Protein AF-A0A0H3ZK52-F1 (afdb_monomer_lite)

pLDDT: mean 76.66, std 16.11, range [39.28, 94.0]

Radius of gyration: 15.72 Å; chains: 1; bounding box: 31×40×40 Å

Foldseek 3Di:
DDPDVVVVVVVVVVVVVVLVVQWDFLVVLCVLQVDHSVVLVVCVVVVPPLWDWDDDPPTITTRNVSSNVVNVVPPPPDPPDD

Organism: NCBI:txid212663

Sequence (82 aa):
MSQDPSRLSQHLKKAMITMQLTGCSAEEASSITGVSKRHLLRLHRDGDTRIISYQVGREVIFDKPNLIRMRDSFSPKKPTTH

Structure (mmCIF, N/CA/C/O backbone):
data_AF-A0A0H3ZK52-F1
#
_entry.id   AF-A0A0H3ZK52-F1
#
loop_
_atom_site.group_PDB
_atom_site.id
_atom_site.type_symbol
_atom_site.label_atom_id
_atom_site.label_alt_id
_atom_site.label_comp_id
_atom_site.label_asym_id
_atom_site.label_entity_id
_atom_site.label_seq_id
_atom_site.pdbx_PDB_ins_code
_atom_site.Cartn_x
_atom_site.Cartn_y
_atom_site.Cartn_z
_atom_site.occupancy
_atom_site.B_iso_or_equiv
_atom_site.auth_seq_id
_atom_site.auth_comp_id
_atom_site.auth_asym_id
_atom_site.auth_atom_id
_atom_site.pdbx_PDB_model_num
ATOM 1 N N . MET A 1 1 ? -11.399 -31.104 13.960 1.00 39.28 1 MET A N 1
ATOM 2 C CA . MET A 1 1 ? -10.437 -29.989 14.094 1.00 39.28 1 MET A CA 1
ATOM 3 C C . MET A 1 1 ? -11.223 -28.679 14.108 1.00 39.28 1 MET A C 1
ATOM 5 O O . MET A 1 1 ? -11.430 -28.100 13.051 1.00 39.28 1 MET A O 1
ATOM 9 N N . SER A 1 2 ? -11.742 -28.253 15.266 1.00 44.38 2 SER A N 1
ATOM 10 C CA . SER A 1 2 ? -12.419 -26.950 15.374 1.00 44.38 2 SER A CA 1
ATOM 11 C C . SER A 1 2 ? -11.369 -25.847 15.357 1.00 44.38 2 SER A C 1
ATOM 13 O O . SER A 1 2 ? -10.515 -25.802 16.241 1.00 44.38 2 SER A O 1
ATOM 15 N N . GLN A 1 3 ? -11.400 -24.981 14.343 1.00 50.25 3 GLN A N 1
ATOM 16 C CA . GLN A 1 3 ? -10.636 -23.741 14.383 1.00 50.25 3 GLN A CA 1
ATOM 17 C C . GLN A 1 3 ? -11.270 -22.837 15.434 1.00 50.25 3 GLN A C 1
ATOM 19 O O . GLN A 1 3 ? -12.372 -22.330 15.255 1.00 50.25 3 GLN A O 1
ATOM 24 N N . ASP A 1 4 ? -10.576 -22.708 16.558 1.00 54.09 4 ASP A N 1
ATOM 25 C CA . ASP A 1 4 ? -10.976 -21.886 17.688 1.00 54.09 4 ASP A CA 1
ATOM 26 C C . ASP A 1 4 ? -11.054 -20.406 17.242 1.00 54.09 4 ASP A C 1
ATOM 28 O O . ASP A 1 4 ? -10.017 -19.807 16.916 1.00 54.09 4 ASP A O 1
ATOM 32 N N . PRO A 1 5 ? -12.252 -19.79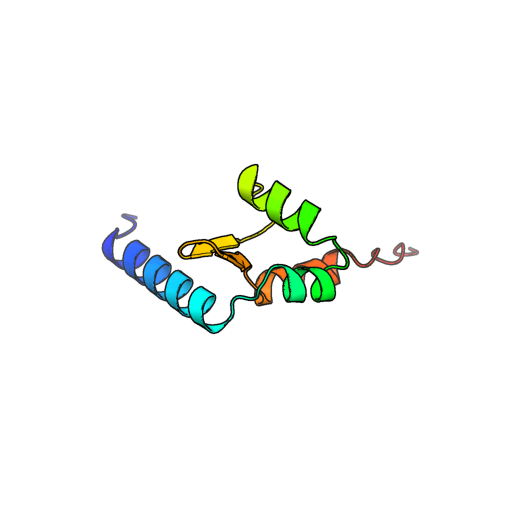3 17.170 1.00 54.44 5 PRO A N 1
ATOM 33 C CA . PRO A 1 5 ? -12.434 -18.442 16.623 1.00 54.44 5 PRO A CA 1
ATOM 34 C C . PRO A 1 5 ? -11.693 -17.378 17.449 1.00 54.44 5 PRO A C 1
ATOM 36 O O . PRO A 1 5 ? -11.297 -16.328 16.935 1.00 54.44 5 PRO A O 1
ATOM 39 N N . SER A 1 6 ? -11.424 -17.687 18.720 1.00 59.56 6 SER A N 1
ATOM 40 C CA . SER A 1 6 ? -10.635 -16.876 19.646 1.00 59.56 6 SER A CA 1
ATOM 41 C C . SER A 1 6 ? -9.204 -16.633 19.139 1.00 59.56 6 SER A C 1
ATOM 43 O O . SER A 1 6 ? -8.737 -15.489 19.117 1.00 59.56 6 SER A O 1
ATOM 45 N N . ARG A 1 7 ? -8.527 -17.673 18.633 1.00 58.09 7 ARG A N 1
ATOM 46 C CA . ARG A 1 7 ? -7.170 -17.588 18.071 1.00 58.09 7 ARG A CA 1
ATOM 47 C C . ARG A 1 7 ? -7.147 -16.847 16.742 1.00 58.09 7 ARG A C 1
ATOM 49 O O . ARG A 1 7 ? -6.223 -16.068 16.511 1.00 58.09 7 ARG A O 1
ATOM 56 N N . LEU A 1 8 ? -8.158 -17.039 15.893 1.00 56.78 8 LEU A N 1
ATOM 57 C CA . LEU A 1 8 ? -8.282 -16.310 14.626 1.00 56.78 8 LEU A CA 1
ATOM 58 C C . LEU A 1 8 ? -8.372 -14.792 14.875 1.00 56.78 8 LEU A C 1
ATOM 60 O O . LEU A 1 8 ? -7.699 -14.004 14.211 1.00 56.78 8 LEU A O 1
ATOM 64 N N . SER A 1 9 ? -9.121 -14.393 15.912 1.00 63.31 9 SER A N 1
ATOM 65 C CA . SER A 1 9 ? -9.297 -12.988 16.303 1.00 63.31 9 SER A CA 1
ATOM 66 C C . SER A 1 9 ? -8.006 -12.321 16.798 1.00 63.31 9 SER A C 1
ATOM 68 O O . SER A 1 9 ? -7.756 -11.156 16.491 1.00 63.31 9 SER A O 1
ATOM 70 N N . GLN A 1 10 ? -7.150 -13.048 17.526 1.00 69.62 10 GLN A N 1
ATOM 71 C CA . GLN A 1 10 ? -5.861 -12.525 17.990 1.00 69.62 10 GLN A CA 1
ATOM 72 C C . GLN A 1 10 ? -4.864 -12.356 16.844 1.00 69.62 10 GLN A C 1
ATOM 74 O O . GLN A 1 10 ? -4.156 -11.351 16.805 1.00 69.62 10 GLN A O 1
ATOM 79 N N . HIS A 1 11 ? -4.828 -13.296 15.895 1.00 69.62 11 HIS A N 1
ATOM 80 C CA . HIS A 1 11 ? -3.976 -13.177 14.711 1.00 69.62 11 HIS A CA 1
ATOM 81 C C . HIS A 1 11 ? -4.403 -12.000 13.832 1.00 69.62 11 HIS A C 1
ATOM 83 O O . HIS A 1 11 ? -3.544 -11.234 13.406 1.00 69.62 11 HIS A O 1
ATOM 89 N N . LEU A 1 12 ? -5.711 -11.801 13.640 1.00 63.94 12 LEU A N 1
ATOM 90 C CA . LEU A 1 12 ? -6.254 -10.636 12.936 1.00 63.94 12 LEU A CA 1
ATOM 91 C C . LEU A 1 12 ? -5.881 -9.325 13.635 1.00 63.94 12 LEU A C 1
ATOM 93 O O . LEU A 1 12 ? -5.336 -8.430 12.997 1.00 63.94 12 LEU A O 1
ATOM 97 N N . LYS A 1 13 ? -6.081 -9.225 14.957 1.00 68.31 13 LYS A N 1
ATOM 98 C CA . LYS A 1 13 ? -5.683 -8.036 15.733 1.00 68.31 13 LYS A CA 1
ATOM 99 C C . LYS A 1 13 ? -4.183 -7.761 15.638 1.00 68.31 13 LYS A C 1
ATOM 101 O O . LYS A 1 13 ? -3.785 -6.621 15.424 1.00 68.31 13 LYS A O 1
ATOM 106 N N . LYS A 1 14 ? -3.346 -8.793 15.765 1.00 68.12 14 LYS A N 1
ATOM 107 C CA . LYS A 1 14 ? -1.888 -8.660 15.657 1.00 68.12 14 LYS A CA 1
ATOM 108 C C . LYS A 1 14 ? -1.469 -8.220 14.254 1.00 68.12 14 LYS A C 1
ATOM 110 O O . LYS A 1 14 ? -0.645 -7.323 14.145 1.00 68.12 14 LYS A O 1
ATOM 115 N N . ALA A 1 15 ? -2.066 -8.792 13.208 1.00 64.19 15 ALA A N 1
ATOM 116 C CA . ALA A 1 15 ? -1.822 -8.397 11.823 1.00 64.19 15 ALA A CA 1
ATOM 117 C C . ALA A 1 15 ? -2.230 -6.939 11.567 1.00 64.19 15 ALA A C 1
ATOM 119 O O . ALA A 1 15 ? -1.455 -6.195 10.977 1.00 64.19 15 ALA A O 1
ATOM 120 N N . MET A 1 16 ? -3.380 -6.502 12.090 1.00 64.50 16 MET A N 1
ATOM 121 C CA . MET A 1 16 ? -3.809 -5.101 12.012 1.00 64.50 16 MET A CA 1
ATOM 122 C C . MET A 1 16 ? -2.828 -4.155 12.716 1.00 64.50 16 MET A C 1
ATOM 124 O O . MET A 1 16 ? -2.466 -3.132 12.147 1.00 64.50 16 MET A O 1
ATOM 128 N N . ILE A 1 17 ? -2.354 -4.504 13.919 1.00 65.25 17 ILE A N 1
ATOM 129 C CA . ILE A 1 17 ? -1.360 -3.703 14.657 1.00 65.25 17 ILE A CA 1
ATOM 130 C C . ILE A 1 17 ? -0.030 -3.655 13.901 1.00 65.25 17 ILE A C 1
ATOM 132 O O . ILE A 1 17 ? 0.559 -2.589 13.752 1.00 65.25 17 ILE A O 1
ATOM 136 N N . THR A 1 18 ? 0.453 -4.795 13.401 1.00 63.38 18 THR A N 1
ATOM 137 C CA . THR A 1 18 ? 1.688 -4.839 12.609 1.00 63.38 18 THR A CA 1
ATOM 138 C C . THR A 1 18 ? 1.553 -3.971 11.367 1.00 63.38 18 THR A C 1
ATOM 140 O O . THR A 1 18 ? 2.415 -3.135 11.141 1.00 63.38 18 THR A O 1
ATOM 143 N N . MET A 1 19 ? 0.444 -4.067 10.636 1.00 61.38 19 MET A N 1
ATOM 144 C CA . MET A 1 19 ? 0.202 -3.229 9.465 1.00 61.38 19 MET A CA 1
ATOM 145 C C . MET A 1 19 ? 0.061 -1.738 9.798 1.00 61.38 19 MET A C 1
ATOM 147 O O . MET A 1 19 ? 0.490 -0.918 8.999 1.00 61.38 19 MET A O 1
ATOM 151 N N . GLN A 1 20 ? -0.451 -1.365 10.975 1.00 64.81 20 GLN A N 1
ATOM 152 C CA . GLN A 1 20 ? -0.423 0.030 11.441 1.00 64.81 20 GLN A CA 1
ATOM 153 C C . GLN A 1 20 ? 0.989 0.547 11.718 1.00 64.81 20 GLN A C 1
ATOM 155 O O . GLN A 1 20 ? 1.252 1.726 11.509 1.00 64.81 20 GLN A O 1
ATOM 160 N N . LEU A 1 21 ? 1.897 -0.321 12.163 1.00 69.81 21 LEU A N 1
ATOM 161 C CA . LEU A 1 21 ? 3.283 0.041 12.470 1.00 69.81 21 LEU A CA 1
ATOM 162 C C . LEU A 1 21 ? 4.207 -0.035 11.251 1.00 69.81 21 LEU A C 1
ATOM 164 O O . LEU A 1 21 ? 5.219 0.659 11.203 1.00 69.81 21 LEU A O 1
ATOM 168 N N . THR A 1 22 ? 3.890 -0.896 10.284 1.00 78.31 22 THR A N 1
ATOM 169 C CA . THR A 1 22 ? 4.731 -1.151 9.108 1.00 78.31 22 THR A CA 1
ATOM 170 C C . THR A 1 22 ? 4.115 -0.669 7.807 1.00 78.31 22 THR A C 1
ATOM 172 O O . THR A 1 22 ? 4.753 -0.799 6.769 1.00 78.31 22 THR A O 1
ATOM 175 N N . GLY A 1 23 ? 2.884 -0.167 7.827 1.00 85.12 23 GLY A N 1
ATOM 176 C CA . GLY A 1 23 ? 2.192 0.323 6.648 1.00 85.12 23 GLY A CA 1
ATOM 177 C C . GLY A 1 23 ? 2.834 1.584 6.076 1.00 85.12 23 GLY A C 1
ATOM 178 O O . GLY A 1 23 ? 3.581 2.287 6.755 1.00 85.12 23 GLY A O 1
ATOM 179 N N . CYS A 1 24 ? 2.554 1.865 4.809 1.00 90.56 24 CYS A N 1
ATOM 180 C CA . CYS A 1 24 ? 3.067 3.035 4.112 1.00 90.56 24 CYS A CA 1
ATOM 181 C C . CYS A 1 24 ? 1.970 3.796 3.364 1.00 90.56 24 CYS A C 1
ATOM 183 O O . CYS A 1 24 ? 0.898 3.262 3.066 1.00 90.56 24 CYS A O 1
ATOM 185 N N . SER A 1 25 ? 2.246 5.065 3.064 1.00 93.00 25 SER A N 1
ATOM 186 C CA . SER A 1 25 ? 1.359 5.921 2.275 1.00 93.00 25 SER A CA 1
ATOM 187 C C . SER A 1 25 ? 1.344 5.516 0.798 1.00 93.00 25 SER A C 1
ATOM 189 O O . SER A 1 25 ? 2.221 4.793 0.317 1.00 93.00 25 SER A O 1
ATOM 191 N N . ALA A 1 26 ? 0.369 6.028 0.040 1.00 91.69 26 ALA A N 1
ATOM 192 C CA . ALA A 1 26 ? 0.313 5.835 -1.410 1.00 91.69 26 ALA A CA 1
ATOM 193 C C . ALA A 1 26 ? 1.582 6.358 -2.110 1.00 91.69 26 ALA A C 1
ATOM 195 O O . ALA A 1 26 ? 2.033 5.779 -3.098 1.00 91.69 26 ALA A O 1
ATOM 196 N N . GLU A 1 27 ? 2.162 7.444 -1.593 1.00 93.75 27 GLU A N 1
ATOM 197 C CA . GLU A 1 27 ? 3.435 8.022 -2.020 1.00 93.75 27 GLU A CA 1
ATOM 198 C C . GLU A 1 27 ? 4.566 7.004 -1.945 1.00 93.75 27 GLU A C 1
ATOM 200 O O . GLU A 1 27 ? 5.249 6.748 -2.934 1.00 93.75 27 GLU A O 1
ATOM 205 N N . GLU A 1 28 ? 4.758 6.424 -0.767 1.00 92.44 28 GLU A N 1
ATOM 206 C CA . GLU A 1 28 ? 5.851 5.501 -0.514 1.00 92.44 28 GLU A CA 1
ATOM 207 C C . GLU A 1 28 ? 5.621 4.164 -1.231 1.00 92.44 28 GLU A C 1
ATOM 209 O O . GLU A 1 28 ? 6.543 3.618 -1.836 1.00 92.44 28 GLU A O 1
ATOM 214 N N . ALA A 1 29 ? 4.378 3.679 -1.260 1.00 91.19 29 ALA A N 1
ATOM 215 C CA . ALA A 1 29 ? 3.985 2.511 -2.039 1.00 91.19 29 ALA A CA 1
ATOM 216 C C . ALA A 1 29 ? 4.297 2.677 -3.537 1.00 91.19 29 ALA A C 1
ATOM 218 O O . ALA A 1 29 ? 4.760 1.735 -4.188 1.00 91.19 29 ALA A O 1
ATOM 219 N N . SER A 1 30 ? 4.097 3.884 -4.076 1.00 92.19 30 SER A N 1
ATOM 220 C CA . SER A 1 30 ? 4.436 4.219 -5.461 1.00 92.19 30 SER A CA 1
ATOM 221 C C . SER A 1 30 ? 5.940 4.131 -5.714 1.00 92.19 30 SER A C 1
ATOM 223 O O . SER A 1 30 ? 6.354 3.509 -6.689 1.00 92.19 30 SER A O 1
ATOM 225 N N . SER A 1 31 ? 6.761 4.648 -4.798 1.00 91.44 31 SER A N 1
ATOM 226 C CA . SER A 1 31 ? 8.223 4.540 -4.879 1.00 91.44 31 SER A CA 1
ATOM 227 C C . SER A 1 31 ? 8.729 3.096 -4.780 1.00 91.44 31 SER A C 1
ATOM 229 O O . SER A 1 31 ? 9.708 2.745 -5.430 1.00 91.44 31 SER A O 1
ATOM 231 N N . ILE A 1 32 ? 8.071 2.242 -3.987 1.00 89.25 32 ILE A N 1
ATOM 232 C CA . ILE A 1 32 ? 8.462 0.830 -3.824 1.00 89.25 32 ILE A CA 1
ATOM 233 C C . ILE A 1 32 ? 8.129 0.010 -5.072 1.00 89.25 32 ILE A C 1
ATOM 235 O O . ILE A 1 32 ? 8.933 -0.813 -5.505 1.00 89.25 32 ILE A O 1
ATOM 239 N N . THR A 1 33 ? 6.933 0.205 -5.624 1.00 86.12 33 THR A N 1
ATOM 240 C CA . THR A 1 33 ? 6.397 -0.643 -6.700 1.00 86.12 33 THR A CA 1
ATOM 241 C C . THR A 1 33 ? 6.645 -0.097 -8.104 1.00 86.12 33 THR A C 1
ATOM 243 O O . THR A 1 33 ? 6.503 -0.839 -9.070 1.00 86.12 33 THR A O 1
ATOM 246 N N . GLY A 1 34 ? 6.958 1.195 -8.242 1.00 87.50 34 GLY A N 1
ATOM 247 C CA . GLY A 1 34 ? 6.987 1.901 -9.529 1.00 87.50 34 GLY A CA 1
ATOM 248 C C . GLY A 1 34 ? 5.595 2.172 -10.119 1.00 87.50 34 GLY A C 1
ATOM 249 O O . GLY A 1 34 ? 5.472 2.772 -11.186 1.00 87.50 34 GLY A O 1
ATOM 250 N N . VAL A 1 35 ? 4.527 1.754 -9.436 1.00 89.25 35 VAL A N 1
ATOM 251 C CA . VAL A 1 35 ? 3.140 1.964 -9.854 1.00 89.25 35 VAL A CA 1
ATOM 252 C C . VAL A 1 35 ? 2.682 3.348 -9.408 1.00 89.25 35 VAL A C 1
ATOM 254 O O . VAL A 1 35 ? 2.960 3.775 -8.291 1.00 89.25 35 VAL A O 1
ATOM 257 N N . SER A 1 36 ? 1.937 4.067 -10.249 1.00 92.75 36 SER A N 1
ATOM 258 C CA . SER A 1 36 ? 1.431 5.394 -9.874 1.00 92.75 36 SER A CA 1
ATOM 259 C C . SER A 1 36 ? 0.476 5.341 -8.673 1.00 92.75 36 SER A C 1
ATOM 261 O O . SER A 1 36 ? -0.379 4.455 -8.580 1.00 92.75 36 SER A O 1
ATOM 263 N N . LYS A 1 37 ? 0.531 6.361 -7.805 1.00 94.00 37 LYS A N 1
ATOM 264 C CA . LYS A 1 37 ? -0.391 6.510 -6.660 1.00 94.00 37 LYS A CA 1
ATOM 265 C C . LYS A 1 37 ? -1.861 6.372 -7.061 1.00 94.00 37 LYS A C 1
ATOM 267 O O . LYS A 1 37 ? -2.639 5.703 -6.390 1.00 94.00 37 LYS A O 1
ATOM 272 N N . ARG A 1 38 ? -2.247 6.979 -8.192 1.00 93.75 38 ARG A N 1
ATOM 273 C CA . ARG A 1 38 ? -3.620 6.918 -8.717 1.00 93.75 38 ARG A CA 1
ATOM 274 C C . ARG A 1 38 ? -4.053 5.482 -9.001 1.00 93.75 38 ARG A C 1
ATOM 276 O O . ARG A 1 38 ? -5.199 5.136 -8.734 1.00 93.75 38 ARG A O 1
ATOM 283 N N . HIS A 1 39 ? -3.156 4.668 -9.550 1.00 91.94 39 HIS A N 1
ATOM 284 C CA . HIS A 1 39 ? -3.443 3.269 -9.836 1.00 91.94 39 HIS A CA 1
ATOM 285 C C . HIS A 1 39 ? -3.528 2.444 -8.547 1.00 91.94 39 HIS A C 1
ATOM 287 O O . HIS A 1 39 ? -4.486 1.699 -8.389 1.00 91.94 39 HIS A O 1
ATOM 293 N N . LEU A 1 40 ? -2.622 2.658 -7.587 1.00 92.06 40 LEU A N 1
ATOM 294 C CA . LEU A 1 40 ? -2.676 2.005 -6.270 1.00 92.06 40 LEU A CA 1
ATOM 295 C C . LEU A 1 40 ? -3.993 2.293 -5.530 1.00 92.06 40 LEU A C 1
ATOM 297 O O . LEU A 1 40 ? -4.637 1.381 -5.019 1.00 92.06 40 LEU A O 1
ATOM 301 N N . LEU A 1 41 ? -4.440 3.552 -5.533 1.00 93.31 41 LEU A N 1
ATOM 302 C CA . LEU A 1 41 ? -5.720 3.940 -4.935 1.00 93.31 41 LEU A CA 1
ATOM 303 C C . LEU A 1 41 ? -6.924 3.354 -5.680 1.00 93.31 41 LEU A C 1
ATOM 305 O O . LEU A 1 41 ? -7.942 3.077 -5.052 1.00 93.31 41 LEU A O 1
ATOM 309 N N . ARG A 1 42 ? -6.836 3.178 -7.004 1.00 93.88 42 ARG A N 1
ATOM 310 C CA . ARG A 1 42 ? -7.877 2.489 -7.777 1.00 93.88 42 ARG A CA 1
ATOM 311 C C . ARG A 1 42 ? -7.942 1.011 -7.388 1.00 93.88 42 ARG A C 1
ATOM 313 O O . ARG A 1 42 ? -9.021 0.554 -7.055 1.00 93.88 42 ARG A O 1
ATOM 320 N N . LEU A 1 43 ? -6.805 0.316 -7.332 1.00 90.75 43 LEU A N 1
ATOM 321 C CA . LEU A 1 43 ? -6.742 -1.093 -6.925 1.00 90.75 43 LEU A CA 1
ATOM 322 C C . LEU A 1 43 ? -7.331 -1.316 -5.525 1.00 90.75 43 LEU A C 1
ATOM 324 O O . LEU A 1 43 ? -8.080 -2.266 -5.325 1.00 90.75 43 LEU A O 1
ATOM 328 N N . HIS A 1 44 ? -7.071 -0.401 -4.586 1.00 92.00 44 HIS A N 1
ATOM 329 C CA . HIS A 1 44 ? -7.718 -0.421 -3.273 1.00 92.00 44 HIS A CA 1
ATO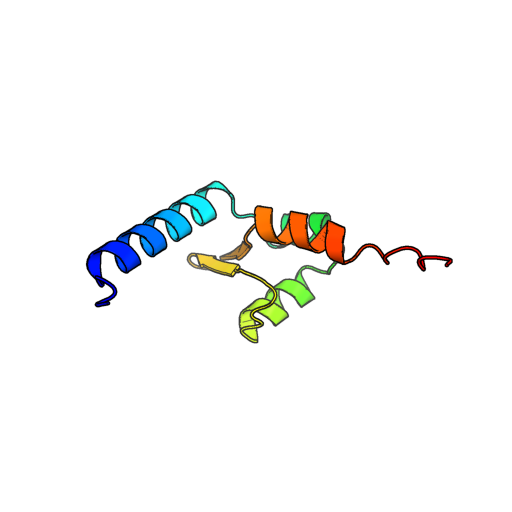M 330 C C . HIS A 1 44 ? -9.250 -0.301 -3.368 1.00 92.00 44 HIS A C 1
ATOM 332 O O . HIS A 1 44 ? -9.966 -1.099 -2.770 1.00 92.00 44 HIS A O 1
ATOM 338 N N . ARG A 1 45 ? -9.765 0.676 -4.130 1.00 91.38 45 ARG A N 1
ATOM 339 C CA . ARG A 1 45 ? -11.219 0.884 -4.302 1.00 91.38 45 ARG A CA 1
ATOM 340 C C . ARG A 1 45 ? -11.904 -0.291 -4.990 1.00 91.38 45 ARG A C 1
ATOM 342 O O . ARG A 1 45 ? -13.031 -0.615 -4.638 1.00 91.38 45 ARG A O 1
ATOM 349 N N . ASP A 1 46 ? -11.220 -0.903 -5.948 1.00 91.69 46 ASP A N 1
ATOM 350 C CA . ASP A 1 46 ? -11.711 -2.054 -6.703 1.00 91.69 46 ASP A CA 1
ATOM 351 C C . ASP A 1 46 ? -11.633 -3.354 -5.872 1.00 91.69 46 ASP A C 1
ATOM 353 O O . ASP A 1 46 ? -12.114 -4.396 -6.313 1.00 91.69 46 ASP A O 1
ATOM 357 N N . GLY A 1 47 ? -11.049 -3.306 -4.665 1.00 87.12 47 GLY A N 1
ATOM 358 C CA . GLY A 1 47 ? -10.907 -4.458 -3.776 1.00 87.12 47 GLY A CA 1
ATOM 359 C C . GLY A 1 47 ? -9.903 -5.494 -4.282 1.00 87.12 47 GLY A C 1
ATOM 360 O O . GLY A 1 47 ? -10.046 -6.680 -3.985 1.00 87.12 47 GLY A O 1
ATOM 361 N N . ASP A 1 48 ? -8.907 -5.074 -5.067 1.00 85.88 48 ASP A N 1
ATOM 362 C CA . ASP A 1 48 ? -7.931 -5.983 -5.661 1.00 85.88 48 ASP A CA 1
ATOM 363 C C . ASP A 1 48 ? -7.080 -6.655 -4.576 1.00 85.88 48 ASP A C 1
ATOM 365 O O . ASP A 1 48 ? -6.268 -6.026 -3.894 1.00 85.88 48 ASP A O 1
ATOM 369 N N . THR A 1 49 ? -7.237 -7.971 -4.445 1.00 81.94 49 THR A N 1
ATOM 370 C CA . THR A 1 49 ? -6.596 -8.766 -3.392 1.00 81.94 49 THR A CA 1
ATOM 371 C C . THR A 1 49 ? -5.084 -8.892 -3.555 1.00 81.94 49 THR A C 1
ATOM 373 O O . THR A 1 49 ? -4.417 -9.388 -2.648 1.00 81.94 49 THR A O 1
ATOM 376 N N . ARG A 1 50 ? -4.517 -8.484 -4.700 1.00 80.50 50 ARG A N 1
ATOM 377 C CA . ARG A 1 50 ? -3.062 -8.476 -4.907 1.00 80.50 50 ARG A CA 1
ATOM 378 C C . ARG A 1 50 ? -2.384 -7.392 -4.084 1.00 80.50 50 ARG A C 1
ATOM 380 O O . ARG A 1 50 ? -1.199 -7.528 -3.809 1.00 80.50 50 ARG A O 1
ATOM 387 N N . ILE A 1 51 ? -3.110 -6.340 -3.705 1.00 84.25 51 ILE A N 1
ATOM 388 C CA . ILE A 1 51 ? -2.584 -5.257 -2.879 1.00 84.25 51 ILE A CA 1
ATOM 389 C C . ILE A 1 51 ? -3.254 -5.293 -1.515 1.00 84.25 51 ILE A C 1
ATOM 391 O O . ILE A 1 51 ? -4.429 -4.971 -1.356 1.00 84.25 51 ILE A O 1
ATOM 395 N N . ILE A 1 52 ? -2.465 -5.621 -0.499 1.00 88.69 52 ILE A N 1
ATOM 396 C CA . ILE A 1 52 ? -2.929 -5.580 0.881 1.00 88.69 52 ILE A CA 1
ATOM 397 C C . ILE A 1 52 ? -2.945 -4.113 1.332 1.00 88.69 52 ILE A C 1
ATOM 399 O O . ILE A 1 52 ? -1.905 -3.462 1.432 1.00 88.69 52 ILE A O 1
ATOM 403 N N . SER A 1 53 ? -4.139 -3.574 1.564 1.00 89.75 53 SER A N 1
ATOM 404 C CA . SER A 1 53 ? -4.348 -2.174 1.945 1.00 89.75 53 SER A CA 1
ATOM 405 C C . SER A 1 53 ? -5.599 -2.012 2.805 1.00 89.75 53 SER A C 1
ATOM 407 O O . SER A 1 53 ? -6.493 -2.857 2.782 1.00 89.75 53 SER A O 1
ATOM 409 N N . TYR A 1 54 ? -5.666 -0.930 3.577 1.00 87.56 54 TYR A N 1
ATOM 410 C CA . TYR A 1 54 ? -6.807 -0.612 4.433 1.00 87.56 54 TYR A CA 1
ATOM 411 C C . TYR A 1 54 ? -6.975 0.898 4.593 1.00 87.56 54 TYR A C 1
ATOM 413 O O . TYR A 1 54 ? -6.026 1.670 4.453 1.00 87.56 54 TYR A O 1
ATOM 421 N N . GLN A 1 55 ? -8.201 1.320 4.886 1.00 88.19 55 GLN A N 1
ATOM 422 C CA . GLN A 1 55 ? -8.534 2.726 5.073 1.00 88.19 55 GLN A CA 1
ATOM 423 C C . GLN A 1 55 ? -8.415 3.125 6.550 1.00 88.19 55 GLN A C 1
ATOM 425 O O . GLN A 1 55 ? -8.977 2.469 7.428 1.00 88.19 55 GLN A O 1
ATOM 430 N N . VAL A 1 56 ? -7.717 4.231 6.817 1.00 85.81 56 VAL A N 1
ATOM 431 C CA . VAL A 1 56 ? -7.609 4.875 8.133 1.00 85.81 56 VAL A CA 1
ATOM 432 C C . VAL A 1 56 ? -8.104 6.310 8.002 1.00 85.81 56 VAL A C 1
ATOM 434 O O . VAL A 1 56 ? -7.409 7.194 7.504 1.00 85.81 56 VAL A O 1
ATOM 437 N N . GLY A 1 57 ? -9.351 6.552 8.410 1.00 86.88 57 GLY A N 1
ATOM 438 C CA . GLY A 1 57 ? -9.996 7.848 8.206 1.00 86.88 57 GLY A CA 1
ATOM 439 C C . GLY A 1 57 ? -10.097 8.197 6.717 1.00 86.88 57 GLY A C 1
ATOM 440 O O . GLY A 1 57 ? -10.852 7.565 5.977 1.00 86.88 57 GLY A O 1
ATOM 441 N N . ARG A 1 58 ? -9.350 9.217 6.277 1.00 87.69 58 ARG A N 1
ATOM 442 C CA . ARG A 1 58 ? -9.294 9.658 4.868 1.00 87.69 58 ARG A CA 1
ATOM 443 C C . ARG A 1 58 ? -8.098 9.099 4.097 1.00 87.69 58 ARG A C 1
ATOM 445 O O . ARG A 1 58 ? -8.019 9.302 2.889 1.00 87.69 58 ARG A O 1
ATOM 452 N N . GLU A 1 59 ? -7.185 8.423 4.781 1.00 88.00 59 GLU A N 1
ATOM 453 C CA . GLU A 1 59 ? -5.959 7.902 4.191 1.00 88.00 59 GLU A CA 1
ATOM 454 C C . GLU A 1 59 ? -6.091 6.412 3.888 1.00 88.00 59 GLU A C 1
ATOM 456 O O . GLU A 1 59 ? -6.815 5.677 4.563 1.00 88.00 59 GLU A O 1
ATOM 461 N N . VAL A 1 60 ? -5.381 5.968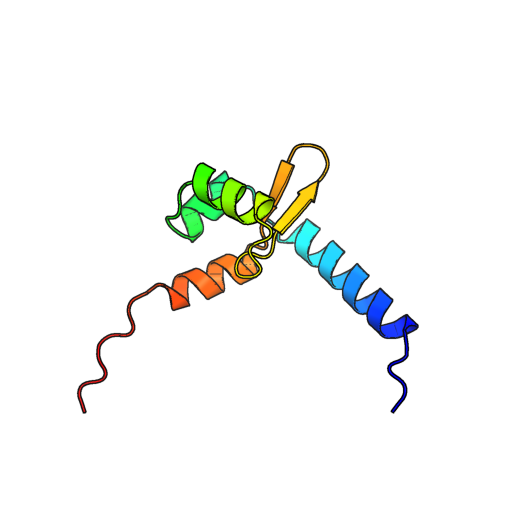 2.854 1.00 90.56 60 VAL A N 1
ATOM 462 C CA . VAL A 1 60 ? -5.232 4.549 2.525 1.00 90.56 60 VAL A CA 1
ATOM 463 C C . VAL A 1 60 ? -3.810 4.152 2.876 1.00 90.56 60 VAL A C 1
ATOM 465 O O . VAL A 1 60 ? -2.858 4.744 2.365 1.00 90.56 60 VAL A O 1
ATOM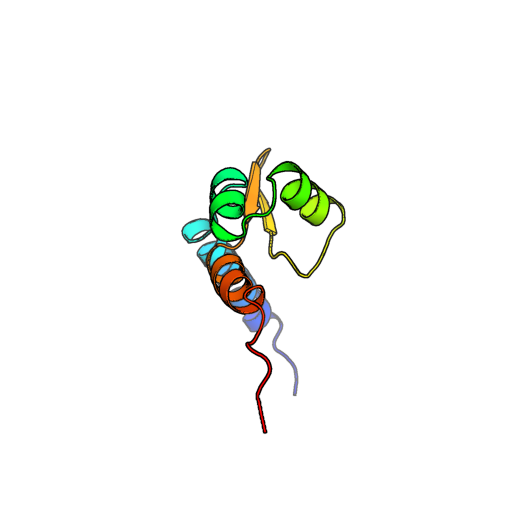 468 N N . ILE A 1 61 ? -3.688 3.149 3.738 1.00 92.12 61 ILE A N 1
ATOM 469 C CA . ILE A 1 61 ? -2.414 2.593 4.172 1.00 92.12 61 ILE A CA 1
ATOM 470 C C . ILE A 1 61 ? -2.193 1.265 3.456 1.00 92.12 61 ILE A C 1
ATOM 472 O O . ILE A 1 61 ? -3.072 0.400 3.420 1.00 92.12 61 ILE A O 1
ATOM 476 N N . PHE A 1 62 ? -1.009 1.112 2.877 1.00 91.44 62 PHE A N 1
ATOM 477 C CA . PHE A 1 62 ? -0.597 -0.075 2.140 1.00 91.44 62 PHE A CA 1
ATOM 478 C C . PHE A 1 62 ? 0.366 -0.916 2.972 1.00 91.44 62 PHE A C 1
ATOM 480 O O . PHE A 1 62 ? 1.189 -0.378 3.711 1.00 91.44 62 PHE A O 1
ATOM 487 N N . ASP A 1 63 ? 0.297 -2.239 2.843 1.00 89.62 63 ASP A N 1
ATOM 488 C CA . ASP A 1 63 ? 1.211 -3.137 3.546 1.00 89.62 63 ASP A CA 1
ATOM 489 C C . ASP A 1 63 ? 2.616 -3.107 2.925 1.00 89.62 63 ASP A C 1
ATOM 491 O O . ASP A 1 63 ? 2.908 -3.787 1.937 1.00 89.62 63 ASP A O 1
ATOM 495 N N . LYS A 1 64 ? 3.518 -2.318 3.512 1.00 89.25 64 LYS A N 1
ATOM 496 C CA . LYS A 1 64 ? 4.878 -2.118 2.995 1.00 89.25 64 LYS A CA 1
ATOM 497 C C . LYS A 1 64 ? 5.669 -3.425 2.808 1.00 89.25 64 LYS A C 1
ATOM 499 O O . LYS A 1 64 ? 6.272 -3.577 1.744 1.00 89.25 64 LYS A O 1
ATOM 504 N N . PRO A 1 65 ? 5.695 -4.387 3.758 1.00 87.31 65 PRO A N 1
ATOM 505 C CA . PRO A 1 65 ? 6.405 -5.653 3.564 1.00 87.31 65 PRO A CA 1
ATOM 506 C C . PRO A 1 65 ? 5.886 -6.462 2.370 1.00 87.31 65 PRO A C 1
ATOM 508 O O . PRO A 1 65 ? 6.689 -7.040 1.634 1.00 87.31 65 PRO A O 1
ATOM 511 N N . ASN A 1 66 ? 4.569 -6.494 2.145 1.00 85.94 66 ASN A N 1
ATOM 512 C CA . ASN A 1 66 ? 3.987 -7.138 0.971 1.00 85.94 66 ASN A CA 1
ATOM 513 C C . ASN A 1 66 ? 4.416 -6.438 -0.325 1.00 85.94 66 ASN A C 1
ATOM 515 O O . ASN A 1 66 ? 4.891 -7.115 -1.234 1.00 85.94 66 ASN A O 1
ATOM 519 N N . LEU A 1 67 ? 4.368 -5.104 -0.378 1.00 88.00 67 LEU A N 1
ATOM 520 C CA . LEU A 1 67 ? 4.814 -4.345 -1.553 1.00 88.00 67 LEU A CA 1
ATOM 521 C C . LEU A 1 67 ? 6.293 -4.582 -1.889 1.00 88.00 67 LEU A C 1
ATOM 523 O O . LEU A 1 67 ? 6.642 -4.719 -3.061 1.00 88.00 67 LEU A O 1
ATOM 527 N N . ILE A 1 68 ? 7.162 -4.676 -0.877 1.00 86.81 68 ILE A N 1
ATOM 528 C CA . ILE A 1 68 ? 8.586 -4.991 -1.072 1.00 86.81 68 ILE A CA 1
ATOM 529 C C . ILE A 1 68 ? 8.748 -6.392 -1.680 1.00 86.81 68 ILE A C 1
ATOM 531 O O . ILE A 1 68 ? 9.476 -6.547 -2.656 1.00 86.81 68 ILE A O 1
ATOM 535 N N . ARG A 1 69 ? 8.024 -7.400 -1.173 1.00 83.38 69 ARG A N 1
ATOM 536 C CA . ARG A 1 69 ? 8.040 -8.761 -1.748 1.00 83.38 69 ARG A CA 1
ATOM 537 C C . ARG A 1 69 ? 7.497 -8.797 -3.179 1.00 83.38 69 ARG A C 1
ATOM 539 O O . ARG A 1 69 ? 7.995 -9.546 -4.019 1.00 83.38 69 ARG A O 1
ATOM 546 N N . MET A 1 70 ? 6.473 -7.993 -3.466 1.00 76.25 70 MET A N 1
ATOM 547 C CA . MET A 1 70 ? 5.916 -7.875 -4.811 1.00 76.25 70 MET A CA 1
ATOM 548 C C . MET A 1 70 ? 6.913 -7.244 -5.778 1.00 76.25 70 MET A C 1
ATOM 550 O O . MET A 1 70 ? 7.023 -7.723 -6.901 1.00 76.25 70 MET A O 1
ATOM 554 N N . ARG A 1 71 ? 7.681 -6.229 -5.358 1.00 75.56 71 ARG A N 1
ATOM 555 C CA . ARG A 1 71 ? 8.736 -5.618 -6.185 1.00 75.56 71 ARG A CA 1
ATOM 556 C C . ARG A 1 71 ? 9.708 -6.669 -6.720 1.00 75.56 71 ARG A C 1
ATOM 558 O O . ARG A 1 71 ? 10.009 -6.676 -7.910 1.00 75.56 71 ARG A O 1
ATOM 565 N N . ASP A 1 72 ? 10.133 -7.592 -5.864 1.00 66.00 72 ASP A N 1
ATOM 566 C CA . ASP A 1 72 ? 11.049 -8.667 -6.255 1.00 66.00 72 ASP A CA 1
ATOM 567 C C . ASP A 1 72 ? 10.380 -9.674 -7.216 1.00 66.00 72 ASP A C 1
ATOM 569 O O . ASP A 1 72 ? 11.053 -10.304 -8.029 1.00 66.00 72 ASP A O 1
ATOM 573 N N . SER A 1 73 ? 9.046 -9.774 -7.180 1.00 61.34 73 SER A N 1
ATOM 574 C CA . SER A 1 73 ? 8.234 -10.608 -8.082 1.00 61.34 73 SER A CA 1
ATOM 575 C C . SER A 1 73 ? 7.905 -9.932 -9.422 1.00 61.34 73 SER A C 1
ATOM 577 O O . SER A 1 73 ? 7.624 -10.624 -10.397 1.00 61.34 73 SER A O 1
ATOM 579 N N . PHE A 1 74 ? 7.930 -8.596 -9.483 1.00 56.78 74 PHE A N 1
ATOM 580 C CA . PHE A 1 74 ? 7.742 -7.816 -10.713 1.00 56.78 74 PHE A CA 1
ATOM 581 C C . PHE A 1 74 ? 9.018 -7.684 -11.545 1.00 56.78 74 PHE A C 1
ATOM 583 O O . PHE A 1 74 ? 8.952 -7.281 -12.707 1.00 56.78 74 PHE A O 1
ATOM 590 N N . SER A 1 75 ? 10.175 -8.033 -10.980 1.00 50.56 75 SER A N 1
ATOM 591 C CA . SER A 1 75 ? 11.397 -8.158 -11.762 1.00 50.56 75 SER A CA 1
ATOM 592 C C . SER A 1 75 ? 11.223 -9.338 -12.724 1.00 50.56 75 SER A C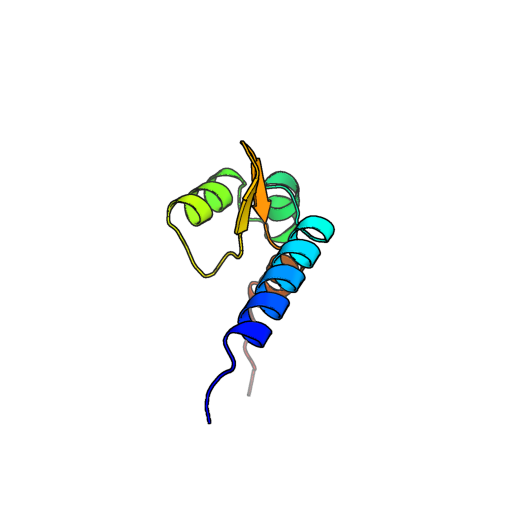 1
ATOM 594 O O . SER A 1 75 ? 10.922 -10.443 -12.259 1.00 50.56 75 SER A O 1
ATOM 596 N N . PRO A 1 76 ? 11.355 -9.152 -14.051 1.00 48.53 76 PRO A N 1
ATOM 597 C CA . PRO A 1 76 ? 11.218 -10.257 -14.984 1.00 48.53 76 PRO A CA 1
ATOM 598 C C . PRO A 1 76 ? 12.235 -11.324 -14.586 1.00 48.53 76 PRO A C 1
ATOM 600 O O . PRO A 1 76 ? 13.444 -11.075 -14.596 1.00 48.53 76 PRO A O 1
ATOM 603 N N . LYS A 1 77 ? 11.749 -12.512 -14.197 1.00 52.59 77 LYS A N 1
ATOM 604 C CA . LYS A 1 77 ? 12.614 -13.683 -14.053 1.00 52.59 77 LYS A CA 1
ATOM 605 C C . LYS A 1 77 ? 13.366 -13.796 -15.371 1.00 52.59 77 LYS A C 1
ATOM 607 O O . LYS A 1 77 ? 12.738 -13.978 -16.414 1.00 52.59 77 LYS A O 1
ATOM 612 N N . LYS A 1 78 ? 14.692 -13.618 -15.329 1.00 52.38 78 LYS A N 1
ATOM 613 C CA . LYS A 1 78 ? 15.556 -13.883 -16.482 1.00 52.38 78 LYS A CA 1
ATOM 614 C C . LYS A 1 78 ? 15.124 -15.236 -17.059 1.00 52.38 78 LYS A C 1
ATOM 616 O O . LYS A 1 78 ? 14.918 -16.151 -16.257 1.00 52.38 78 LYS A O 1
ATOM 621 N N . PRO A 1 79 ? 14.934 -15.364 -18.383 1.00 54.12 79 PRO A N 1
ATOM 622 C CA . PRO A 1 79 ? 14.570 -16.643 -18.963 1.00 54.12 79 PRO A CA 1
ATOM 623 C C . PRO A 1 79 ? 15.624 -17.657 -18.532 1.00 54.12 79 PRO A C 1
ATOM 625 O O . PRO A 1 79 ? 16.816 -17.472 -18.787 1.00 54.12 79 PRO A O 1
ATOM 628 N N . THR A 1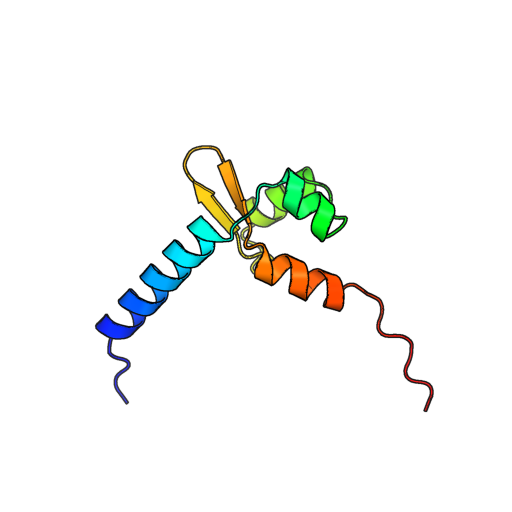 80 ? 15.183 -18.677 -17.800 1.00 51.62 80 THR A N 1
ATOM 629 C CA . THR A 1 80 ? 16.010 -19.819 -17.438 1.00 51.62 80 THR A CA 1
ATOM 630 C C . THR A 1 80 ? 16.421 -20.465 -18.752 1.00 51.62 80 THR A C 1
ATOM 632 O O . THR A 1 80 ? 15.604 -21.082 -19.431 1.00 51.62 80 THR A O 1
ATOM 635 N N . THR A 1 81 ? 17.659 -20.223 -19.168 1.00 50.34 81 THR A N 1
ATOM 636 C CA . THR A 1 81 ? 18.264 -20.900 -20.310 1.00 50.34 81 THR A CA 1
ATOM 637 C C . THR A 1 81 ? 18.617 -22.292 -19.807 1.00 50.34 81 THR A C 1
ATOM 639 O O . THR A 1 81 ? 19.518 -22.435 -18.982 1.00 50.34 81 THR A O 1
ATOM 642 N N . HIS A 1 82 ? 17.800 -23.272 -20.189 1.00 41.28 82 HIS A N 1
ATOM 643 C CA . HIS A 1 82 ? 18.152 -24.685 -20.090 1.00 41.28 82 HIS A CA 1
ATOM 644 C C . HIS A 1 82 ? 19.109 -25.050 -21.221 1.00 41.28 82 HIS A C 1
ATOM 646 O O . HIS A 1 82 ? 18.911 -24.512 -22.336 1.00 41.28 82 HIS A O 1
#

Secondary structure (DSSP, 8-state):
----HHHHHHHHHHHHHHHHHH-B-HHHHHHHH---HHHHHHHHHTT-TTS-EEEETTEEEE-HHHHHHHHHHHS-------